Protein AF-A0A392NB81-F1 (afdb_monomer_lite)

Sequence (84 aa):
LYLYYCSAGIGVLNAARKTMARMLGNNEVAFQSAKSQFWVVDAKGLITEGRENIDPDALPFARSLKEMDRQGLREGASLAEVVR

Structure (mmCIF, N/CA/C/O backbone):
data_AF-A0A392NB81-F1
#
_entry.id   AF-A0A392NB81-F1
#
loop_
_atom_site.group_PDB
_atom_site.id
_atom_site.type_symbol
_atom_site.label_atom_id
_atom_site.label_alt_id
_atom_site.label_comp_id
_atom_site.label_asym_id
_atom_site.label_entity_id
_atom_site.label_seq_id
_atom_site.pdbx_PDB_ins_code
_atom_site.Cartn_x
_atom_site.Cartn_y
_atom_site.Cartn_z
_atom_site.occupancy
_atom_site.B_iso_or_equiv
_atom_site.auth_seq_id
_atom_site.auth_comp_id
_atom_site.auth_asym_id
_atom_site.auth_atom_id
_atom_site.pdbx_PDB_model_num
ATOM 1 N N . LEU A 1 1 ? 4.424 -15.560 16.434 1.00 36.03 1 LEU A N 1
ATOM 2 C CA . LEU A 1 1 ? 3.714 -16.120 15.264 1.00 36.03 1 LEU A CA 1
ATOM 3 C C . LEU A 1 1 ? 3.360 -14.948 14.345 1.00 36.03 1 LEU A C 1
ATOM 5 O O . LEU A 1 1 ? 2.248 -14.441 14.385 1.00 36.03 1 LEU A O 1
ATOM 9 N N . TYR A 1 2 ? 4.363 -14.414 13.642 1.00 40.56 2 TYR A N 1
ATOM 10 C CA . TYR A 1 2 ? 4.192 -13.270 12.746 1.00 40.56 2 TYR A CA 1
ATOM 11 C C . TYR A 1 2 ? 3.599 -13.805 11.448 1.00 40.56 2 TYR A C 1
ATOM 13 O O . TYR A 1 2 ? 4.261 -14.524 10.705 1.00 40.56 2 TYR A O 1
ATOM 21 N N . LEU A 1 3 ? 2.304 -13.559 11.267 1.00 45.12 3 LEU A N 1
ATOM 22 C CA . LEU A 1 3 ? 1.557 -13.934 10.078 1.00 45.12 3 LEU A CA 1
ATOM 23 C C . LEU A 1 3 ? 2.270 -13.370 8.846 1.00 45.12 3 LEU A C 1
ATOM 25 O O . LEU A 1 3 ? 2.377 -12.156 8.701 1.00 45.12 3 LEU A O 1
ATOM 29 N N . TYR A 1 4 ? 2.742 -14.276 7.989 1.00 50.69 4 TYR A N 1
ATOM 30 C CA . TYR A 1 4 ? 3.122 -14.007 6.608 1.00 50.69 4 TYR A CA 1
ATOM 31 C C . TYR A 1 4 ? 1.973 -13.249 5.937 1.00 50.69 4 TYR A C 1
ATOM 33 O O . TYR A 1 4 ? 0.958 -13.843 5.567 1.00 50.69 4 TYR A O 1
ATOM 41 N N . TYR A 1 5 ? 2.112 -11.933 5.806 1.00 55.12 5 TYR A N 1
ATOM 42 C CA . TYR A 1 5 ? 1.251 -11.162 4.927 1.00 55.12 5 TYR A CA 1
ATOM 43 C C . TYR A 1 5 ? 1.489 -11.668 3.502 1.00 55.12 5 TYR A C 1
ATOM 45 O O . TYR A 1 5 ? 2.631 -11.822 3.080 1.00 55.12 5 TYR A O 1
ATOM 53 N N . CYS A 1 6 ? 0.418 -12.043 2.799 1.00 61.44 6 CYS A N 1
ATOM 54 C CA . CYS A 1 6 ? 0.459 -12.768 1.526 1.00 61.44 6 CYS A CA 1
ATOM 55 C C . CYS A 1 6 ? 1.498 -12.203 0.537 1.00 61.44 6 CYS A C 1
ATOM 57 O O . CYS A 1 6 ? 1.246 -11.188 -0.119 1.00 61.44 6 CYS A O 1
ATOM 59 N N . SER A 1 7 ? 2.610 -12.924 0.347 1.00 69.69 7 SER A N 1
ATOM 60 C CA . SER A 1 7 ? 3.667 -12.601 -0.627 1.00 69.69 7 SER A CA 1
ATOM 61 C C . SER A 1 7 ? 3.123 -12.388 -2.046 1.00 69.69 7 SER A C 1
ATOM 63 O O . SER A 1 7 ? 3.663 -11.593 -2.815 1.00 69.69 7 SER A O 1
ATOM 65 N N . ALA A 1 8 ? 2.005 -13.037 -2.384 1.00 82.50 8 ALA A N 1
ATOM 66 C CA . ALA A 1 8 ? 1.336 -12.888 -3.670 1.00 82.50 8 ALA A CA 1
ATOM 67 C C . ALA A 1 8 ? 0.758 -11.477 -3.898 1.00 82.50 8 ALA A C 1
ATOM 69 O O . ALA A 1 8 ? 0.973 -10.901 -4.963 1.00 82.50 8 ALA A O 1
ATOM 70 N N . GLY A 1 9 ? 0.059 -10.897 -2.914 1.00 86.31 9 GLY A N 1
ATOM 71 C CA . GLY A 1 9 ? -0.592 -9.588 -3.069 1.00 86.31 9 GLY A CA 1
ATOM 72 C C . GLY A 1 9 ? 0.425 -8.462 -3.262 1.00 86.31 9 GLY A C 1
ATOM 73 O O . GLY A 1 9 ? 0.316 -7.660 -4.189 1.00 86.31 9 GLY A O 1
ATOM 74 N N . ILE A 1 10 ? 1.476 -8.472 -2.443 1.00 87.75 10 ILE A N 1
ATOM 75 C CA . ILE A 1 10 ? 2.603 -7.540 -2.546 1.00 87.75 10 ILE A CA 1
ATOM 76 C C . ILE A 1 10 ? 3.401 -7.759 -3.840 1.00 87.75 10 ILE A C 1
ATOM 78 O O . ILE A 1 10 ? 3.817 -6.791 -4.480 1.00 87.75 10 ILE A O 1
ATOM 82 N N . GLY A 1 11 ? 3.577 -9.010 -4.277 1.00 89.62 11 GLY A N 1
ATOM 83 C CA . GLY A 1 11 ? 4.213 -9.334 -5.556 1.00 89.62 11 GLY A CA 1
ATOM 84 C C . GLY A 1 11 ? 3.472 -8.729 -6.753 1.00 89.62 11 GLY A C 1
ATOM 85 O O . GLY A 1 11 ? 4.089 -8.063 -7.589 1.00 89.62 11 GLY A O 1
ATOM 86 N N . VAL A 1 12 ? 2.145 -8.891 -6.805 1.00 91.69 12 VAL A N 1
ATOM 87 C CA . VAL A 1 12 ? 1.288 -8.288 -7.842 1.00 91.69 12 VAL A CA 1
ATOM 88 C C . VAL A 1 12 ? 1.348 -6.761 -7.781 1.00 91.69 12 VAL A C 1
ATOM 90 O O . VAL A 1 12 ? 1.534 -6.118 -8.814 1.00 91.69 12 VAL A O 1
ATOM 93 N N . LEU A 1 13 ? 1.266 -6.177 -6.584 1.00 91.38 13 LEU A N 1
ATOM 94 C CA . LEU A 1 13 ? 1.357 -4.732 -6.378 1.00 91.38 13 LEU A CA 1
ATOM 95 C C . LEU A 1 13 ? 2.686 -4.156 -6.895 1.00 91.38 13 LEU A C 1
ATOM 97 O O . LEU A 1 13 ? 2.709 -3.161 -7.623 1.00 91.38 13 LEU A O 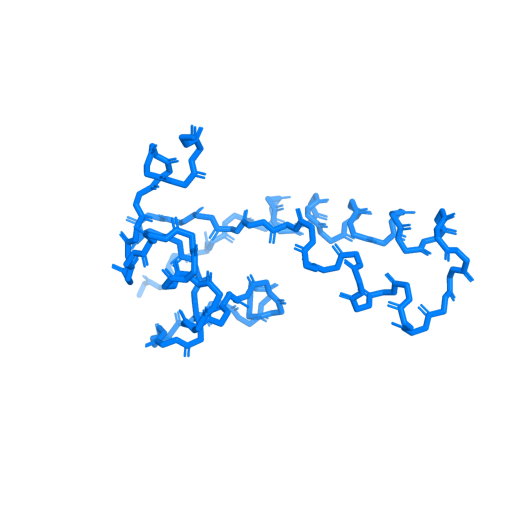1
ATOM 101 N N . ASN A 1 14 ? 3.804 -4.811 -6.582 1.00 90.12 14 ASN A N 1
ATOM 102 C CA . ASN A 1 14 ? 5.120 -4.403 -7.063 1.00 90.12 14 ASN A CA 1
ATOM 103 C C . ASN A 1 14 ? 5.264 -4.546 -8.582 1.00 90.12 14 ASN A C 1
ATOM 105 O O . ASN A 1 14 ? 5.849 -3.668 -9.225 1.00 90.12 14 ASN A O 1
ATOM 109 N N . ALA A 1 15 ? 4.712 -5.610 -9.172 1.00 92.69 15 ALA A N 1
ATOM 110 C CA . ALA A 1 15 ? 4.685 -5.782 -10.620 1.00 92.69 15 ALA A CA 1
ATOM 111 C C . ALA A 1 15 ? 3.858 -4.679 -11.304 1.00 92.69 15 ALA A C 1
ATOM 113 O O . ALA A 1 15 ? 4.328 -4.076 -12.270 1.00 92.69 15 ALA A O 1
ATOM 114 N N . ALA A 1 16 ? 2.676 -4.356 -10.769 1.00 93.38 16 ALA A N 1
ATOM 115 C CA . ALA A 1 16 ? 1.816 -3.290 -11.277 1.00 93.38 16 ALA A CA 1
ATOM 116 C C . ALA A 1 16 ? 2.510 -1.921 -11.211 1.00 93.38 16 ALA A C 1
ATOM 118 O O . ALA A 1 16 ? 2.595 -1.224 -12.224 1.00 93.38 16 ALA A O 1
ATOM 119 N N . ARG A 1 17 ? 3.101 -1.572 -10.059 1.00 91.56 17 ARG A N 1
ATOM 120 C CA . ARG A 1 17 ? 3.887 -0.339 -9.886 1.00 91.56 17 ARG A CA 1
ATOM 121 C C . ARG A 1 17 ? 5.031 -0.246 -10.894 1.00 91.56 17 ARG A C 1
ATOM 123 O O . ARG A 1 17 ? 5.215 0.796 -11.517 1.00 91.56 17 ARG A O 1
ATOM 130 N N . LYS A 1 18 ? 5.794 -1.328 -11.078 1.00 91.94 18 LYS A N 1
ATOM 131 C CA . LYS A 1 18 ? 6.920 -1.365 -12.023 1.00 91.94 18 LYS A CA 1
ATOM 132 C C . LYS A 1 18 ? 6.457 -1.188 -13.470 1.00 91.94 18 LYS A C 1
ATOM 134 O O . LYS A 1 18 ? 7.111 -0.484 -14.235 1.00 91.94 18 LYS A O 1
ATOM 139 N N . THR A 1 19 ? 5.339 -1.802 -13.846 1.00 94.94 19 THR A N 1
ATOM 140 C CA . THR A 1 19 ? 4.738 -1.634 -15.176 1.00 94.94 19 THR A CA 1
ATOM 141 C C . THR A 1 19 ? 4.273 -0.198 -15.395 1.00 94.94 19 THR A C 1
ATOM 143 O O . THR A 1 19 ? 4.620 0.401 -16.408 1.00 94.94 19 THR A O 1
ATOM 146 N N . MET A 1 20 ? 3.578 0.392 -14.422 1.00 93.25 20 MET A N 1
ATOM 147 C CA . MET A 1 20 ? 3.131 1.782 -14.496 1.00 93.25 20 MET A CA 1
ATOM 148 C C . MET A 1 20 ? 4.310 2.754 -14.620 1.00 93.25 20 MET A C 1
ATOM 150 O O . MET A 1 20 ? 4.311 3.606 -15.503 1.00 93.25 20 MET A O 1
ATOM 154 N N . ALA A 1 21 ? 5.357 2.586 -13.808 1.00 92.38 21 ALA A N 1
ATOM 155 C CA . ALA A 1 21 ? 6.557 3.415 -13.894 1.00 92.38 21 ALA A CA 1
ATOM 156 C C . ALA A 1 21 ? 7.214 3.341 -15.283 1.00 92.38 21 ALA A C 1
ATOM 158 O O . ALA A 1 21 ? 7.648 4.360 -15.818 1.00 92.38 21 ALA A O 1
ATOM 159 N N . ARG A 1 22 ? 7.231 2.155 -15.909 1.00 93.38 22 ARG A N 1
ATOM 160 C CA . ARG A 1 22 ? 7.726 1.978 -17.284 1.00 93.38 22 ARG A CA 1
ATOM 161 C C . ARG A 1 22 ? 6.876 2.724 -18.309 1.00 93.38 22 ARG A C 1
ATOM 163 O O . ARG A 1 22 ? 7.438 3.372 -19.185 1.00 93.38 22 ARG A O 1
ATOM 170 N N . MET A 1 23 ? 5.551 2.665 -18.182 1.00 93.25 23 MET A N 1
ATOM 171 C CA . MET A 1 23 ? 4.628 3.387 -19.067 1.00 93.25 23 MET A CA 1
ATOM 172 C C . MET A 1 23 ? 4.765 4.910 -18.938 1.00 93.25 23 MET A C 1
ATOM 174 O O . MET A 1 23 ? 4.555 5.626 -19.910 1.00 93.25 23 MET A O 1
ATOM 178 N N . LEU A 1 24 ? 5.162 5.400 -17.762 1.00 90.38 24 LEU A N 1
ATOM 179 C CA . LEU A 1 24 ? 5.323 6.825 -17.459 1.00 90.38 24 LEU A CA 1
ATOM 180 C C . LEU A 1 24 ? 6.748 7.363 -17.717 1.00 90.38 24 LEU A C 1
ATOM 182 O O . LEU A 1 24 ? 7.088 8.452 -17.261 1.00 90.38 24 LEU A O 1
ATOM 186 N N . GLY A 1 25 ? 7.590 6.622 -18.447 1.00 91.44 25 GLY A N 1
ATOM 187 C CA . GLY A 1 25 ? 8.923 7.082 -18.867 1.00 91.44 25 GLY A CA 1
ATOM 188 C C . GLY A 1 25 ? 10.101 6.502 -18.079 1.00 91.44 25 GLY A C 1
ATOM 189 O O . GLY A 1 25 ? 11.238 6.900 -18.317 1.00 91.44 25 GLY A O 1
ATOM 190 N N . ASN A 1 26 ? 9.854 5.543 -17.177 1.00 90.50 26 ASN A N 1
ATOM 191 C CA . ASN A 1 26 ? 10.867 4.706 -16.520 1.00 90.50 26 ASN A CA 1
ATOM 192 C C . ASN A 1 26 ? 11.987 5.482 -15.790 1.00 90.50 26 ASN A C 1
ATOM 194 O O . ASN A 1 26 ? 13.139 5.053 -15.779 1.00 90.50 26 ASN A O 1
ATOM 198 N N . ASN A 1 27 ? 11.654 6.622 -15.184 1.00 91.06 27 ASN A N 1
ATOM 199 C CA . ASN A 1 27 ? 12.566 7.424 -14.367 1.00 91.06 27 ASN A CA 1
ATOM 200 C C . ASN A 1 27 ? 12.130 7.429 -12.890 1.00 91.06 27 ASN A C 1
ATOM 202 O O . ASN A 1 27 ? 11.035 6.977 -12.557 1.00 91.06 27 ASN A O 1
ATOM 206 N N . GLU A 1 28 ? 12.983 7.939 -11.999 1.00 87.12 28 GLU A N 1
ATOM 207 C CA . GLU A 1 28 ? 12.714 7.942 -10.553 1.00 87.12 28 GLU A CA 1
ATOM 208 C C . GLU A 1 28 ? 11.406 8.668 -10.204 1.00 87.12 28 GLU A C 1
ATOM 210 O O . GLU A 1 28 ? 10.610 8.173 -9.410 1.00 87.12 28 GLU A O 1
ATOM 215 N N . VAL A 1 29 ? 11.126 9.794 -10.867 1.00 89.25 29 VAL A N 1
ATOM 216 C CA . VAL A 1 29 ? 9.881 10.549 -10.668 1.00 89.25 29 VAL A CA 1
ATOM 217 C C . VAL A 1 29 ? 8.669 9.686 -11.023 1.00 89.25 29 VAL A C 1
ATOM 219 O O . VAL A 1 29 ? 7.737 9.591 -10.231 1.00 89.25 29 VAL A O 1
ATOM 222 N N . ALA A 1 30 ? 8.705 8.981 -12.155 1.00 88.88 30 ALA A N 1
ATOM 223 C CA . ALA A 1 30 ? 7.656 8.054 -12.569 1.00 88.88 30 ALA A CA 1
ATOM 224 C C . ALA A 1 30 ? 7.463 6.904 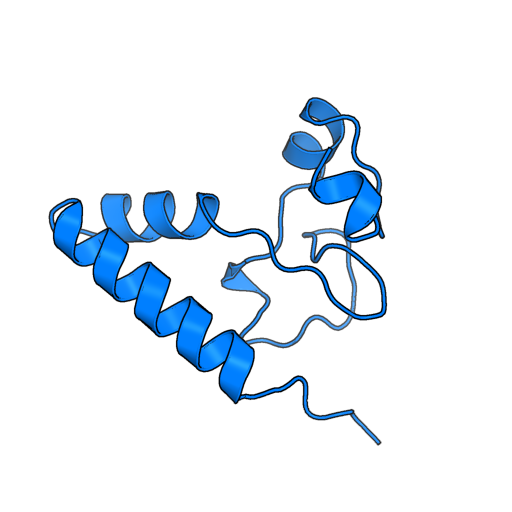-11.566 1.00 88.88 30 ALA A C 1
ATOM 226 O O . ALA A 1 30 ? 6.329 6.510 -11.292 1.00 88.88 30 ALA A O 1
ATOM 227 N N . PHE A 1 31 ? 8.547 6.388 -10.978 1.00 83.38 31 PHE A N 1
ATOM 228 C CA . PHE A 1 31 ? 8.477 5.367 -9.931 1.00 83.38 31 PHE A CA 1
ATOM 229 C C . PHE A 1 31 ? 7.810 5.879 -8.649 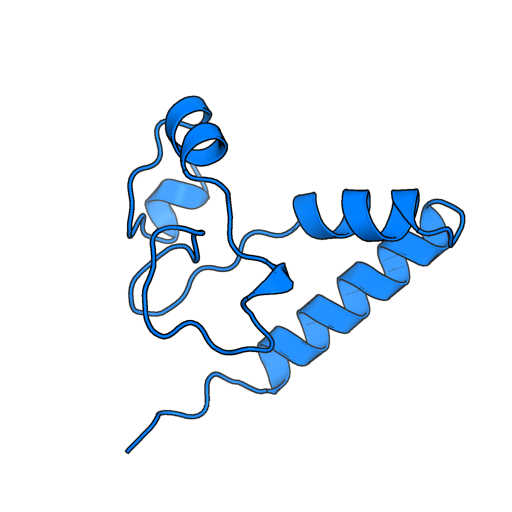1.00 83.38 31 PHE A C 1
ATOM 231 O O . PHE A 1 31 ? 6.957 5.180 -8.091 1.00 83.38 31 PHE A O 1
ATOM 238 N N . GLN A 1 32 ? 8.151 7.092 -8.209 1.00 84.69 32 GLN A N 1
ATOM 239 C CA . GLN A 1 32 ? 7.537 7.716 -7.035 1.00 84.69 32 GLN A CA 1
ATOM 240 C C . GLN A 1 32 ? 6.068 8.075 -7.284 1.00 84.69 32 GLN A C 1
ATOM 242 O O . GLN A 1 32 ? 5.211 7.799 -6.447 1.00 84.69 32 GLN A O 1
ATOM 247 N N . SER A 1 33 ? 5.737 8.616 -8.458 1.00 85.06 33 SER A N 1
ATOM 248 C CA . SER A 1 33 ? 4.352 8.934 -8.820 1.00 85.06 33 SER A CA 1
ATOM 249 C C . SER A 1 33 ? 3.476 7.687 -8.956 1.00 85.06 33 SER A C 1
ATOM 251 O O . SER A 1 33 ? 2.316 7.719 -8.542 1.00 85.06 33 SER A O 1
ATOM 253 N N . ALA A 1 34 ? 4.022 6.583 -9.483 1.00 86.62 34 ALA A N 1
ATOM 254 C CA . ALA A 1 34 ? 3.304 5.316 -9.605 1.00 86.62 34 ALA A CA 1
ATOM 255 C C . ALA A 1 34 ? 2.939 4.730 -8.236 1.00 86.62 34 ALA A C 1
ATOM 257 O O . ALA A 1 34 ? 1.837 4.218 -8.065 1.00 86.62 34 ALA A O 1
ATOM 258 N N . LYS A 1 35 ? 3.830 4.839 -7.241 1.00 84.06 35 LYS A N 1
ATOM 259 C CA . LYS A 1 35 ? 3.575 4.396 -5.861 1.00 84.06 35 LYS A CA 1
ATOM 260 C C . LYS A 1 35 ? 2.307 5.034 -5.279 1.00 84.06 35 LYS A C 1
ATOM 262 O O . LYS A 1 35 ? 1.485 4.323 -4.713 1.00 84.06 35 LYS A O 1
ATOM 267 N N . SER A 1 36 ? 2.121 6.339 -5.479 1.00 84.56 36 SER A N 1
ATOM 268 C CA . SER A 1 36 ? 0.977 7.099 -4.951 1.00 84.56 36 SER A CA 1
ATOM 269 C C . SER A 1 36 ? -0.379 6.719 -5.559 1.00 84.56 36 SER A C 1
ATOM 271 O O . SER A 1 36 ? -1.405 7.177 -5.065 1.00 84.56 36 SER A O 1
ATOM 273 N N . GLN A 1 37 ? -0.401 5.898 -6.616 1.00 89.38 37 GLN A N 1
ATOM 274 C CA . GLN A 1 37 ? -1.639 5.399 -7.225 1.00 89.38 37 GLN A CA 1
ATOM 275 C C . GLN A 1 37 ? -2.209 4.175 -6.502 1.00 89.38 37 GLN A C 1
ATOM 277 O O . GLN A 1 37 ? -3.335 3.770 -6.782 1.00 89.38 37 GLN A O 1
ATOM 282 N N . PHE A 1 38 ? -1.452 3.568 -5.586 1.00 92.12 38 PHE A N 1
ATOM 283 C CA . PHE A 1 38 ? -1.857 2.347 -4.902 1.00 92.12 38 PHE A CA 1
ATOM 284 C C . PHE A 1 38 ? -2.132 2.599 -3.423 1.00 92.12 38 PHE A C 1
ATOM 286 O O . PHE A 1 38 ? -1.354 3.250 -2.728 1.00 92.12 38 PHE A O 1
ATOM 293 N N . TRP A 1 39 ? -3.233 2.027 -2.944 1.00 93.38 39 TRP A N 1
ATOM 294 C CA . TRP A 1 39 ? -3.646 2.051 -1.547 1.00 93.38 39 TRP A CA 1
ATOM 295 C C . TRP A 1 39 ? -3.703 0.611 -1.047 1.00 93.38 39 TRP A C 1
ATOM 297 O O . TRP A 1 39 ? -4.303 -0.243 -1.699 1.00 93.38 39 TRP A O 1
ATOM 307 N N . VAL A 1 40 ? -3.060 0.330 0.087 1.00 93.31 40 VAL A N 1
ATOM 308 C CA . VAL A 1 40 ? -2.977 -1.028 0.639 1.00 93.31 40 VAL A CA 1
ATOM 309 C C . VAL A 1 40 ? -3.775 -1.088 1.928 1.00 93.31 40 VAL A C 1
ATOM 311 O O . VAL A 1 40 ? -3.446 -0.411 2.899 1.00 93.31 40 VAL A O 1
ATOM 314 N N . VAL A 1 41 ? -4.825 -1.902 1.924 1.00 93.12 41 VAL A N 1
ATOM 315 C CA . VAL A 1 41 ? -5.661 -2.166 3.095 1.00 93.12 41 VAL A CA 1
ATOM 316 C C . VAL A 1 41 ? -5.414 -3.589 3.553 1.00 93.12 41 VAL A C 1
ATOM 318 O O . VAL A 1 41 ? -5.330 -4.523 2.758 1.00 93.12 41 VAL A O 1
ATOM 321 N N . ASP A 1 42 ?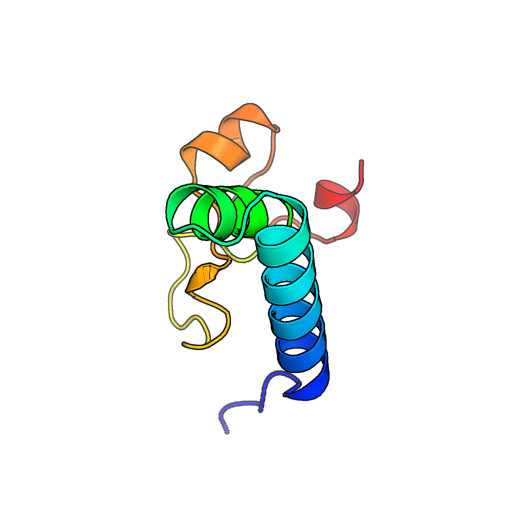 -5.292 -3.724 4.858 1.00 90.31 42 ASP A N 1
ATOM 322 C CA . ASP A 1 42 ? -4.880 -4.926 5.542 1.00 90.31 42 ASP A CA 1
ATOM 323 C C . ASP A 1 42 ? -5.928 -5.246 6.646 1.00 90.31 42 ASP A C 1
ATOM 325 O O . ASP A 1 42 ? -6.868 -4.485 6.871 1.00 90.31 42 ASP A O 1
ATOM 329 N N . ALA A 1 43 ? -5.819 -6.382 7.338 1.00 89.19 43 ALA A N 1
ATOM 330 C CA . ALA A 1 43 ? -6.727 -6.805 8.409 1.00 89.19 43 ALA A CA 1
ATOM 331 C C . ALA A 1 43 ? -6.907 -5.798 9.568 1.00 89.19 43 ALA A C 1
ATOM 333 O O . ALA A 1 43 ? -7.898 -5.889 10.287 1.00 89.19 43 ALA A O 1
ATOM 334 N N . LYS A 1 44 ? -5.980 -4.853 9.771 1.00 90.44 44 LYS A N 1
ATOM 335 C CA . LYS A 1 44 ? -6.112 -3.744 10.733 1.00 90.44 44 LYS A CA 1
ATOM 336 C C . LYS A 1 44 ? -6.449 -2.401 10.062 1.00 90.44 44 LYS A C 1
ATOM 338 O O . LYS A 1 44 ? -6.397 -1.370 10.725 1.00 90.44 44 LYS A O 1
ATOM 343 N N . GLY A 1 45 ? -6.786 -2.403 8.774 1.00 93.94 45 GLY A N 1
ATOM 344 C CA . GLY A 1 45 ? -7.167 -1.222 8.002 1.00 93.94 45 GLY A CA 1
ATOM 345 C C . GLY A 1 45 ? -6.082 -0.742 7.039 1.00 93.94 45 GLY A C 1
ATOM 346 O O . GLY A 1 45 ? -5.102 -1.440 6.765 1.00 93.94 45 GLY A O 1
ATOM 347 N N . LEU A 1 46 ? -6.294 0.450 6.484 1.00 95.12 46 LEU A N 1
ATOM 348 C CA . LEU A 1 46 ? -5.365 1.126 5.583 1.00 95.12 46 LEU A CA 1
ATOM 349 C C . LEU A 1 46 ? -3.961 1.213 6.204 1.00 95.12 46 LEU A C 1
ATOM 351 O O . LEU A 1 46 ? -3.815 1.489 7.394 1.00 95.12 46 LEU A O 1
ATOM 355 N N . ILE A 1 47 ? -2.926 0.970 5.399 1.00 94.44 47 ILE A N 1
ATOM 356 C CA . ILE A 1 47 ? -1.531 1.140 5.811 1.00 94.44 47 ILE A CA 1
ATOM 357 C C . ILE A 1 47 ? -1.145 2.618 5.700 1.00 94.44 47 ILE A C 1
ATOM 359 O O . ILE A 1 47 ? -1.271 3.236 4.639 1.00 94.44 47 ILE A O 1
ATOM 363 N N . THR A 1 48 ? -0.634 3.173 6.795 1.00 95.00 48 THR A N 1
ATOM 364 C CA . THR A 1 48 ? -0.329 4.601 6.945 1.00 95.00 48 THR A CA 1
ATOM 365 C C . THR A 1 48 ? 1.049 4.791 7.577 1.00 95.00 48 THR A C 1
ATOM 367 O O . THR A 1 48 ? 1.616 3.856 8.139 1.00 95.00 48 THR A O 1
ATOM 370 N N . GLU A 1 49 ? 1.589 6.006 7.508 1.00 93.25 49 GLU A N 1
ATOM 371 C CA . GLU A 1 49 ? 2.841 6.375 8.187 1.00 93.25 49 GLU A CA 1
ATOM 372 C C . GLU A 1 49 ? 2.728 6.371 9.722 1.00 93.25 49 GLU A C 1
ATOM 374 O O . GLU A 1 49 ? 3.741 6.265 10.408 1.00 93.25 49 GLU A O 1
ATOM 379 N N . GLY A 1 50 ? 1.513 6.486 10.271 1.00 89.88 50 GLY A N 1
ATOM 380 C CA . GLY A 1 50 ? 1.274 6.499 11.718 1.00 89.88 50 GLY A CA 1
ATOM 381 C C . GLY A 1 50 ? 1.250 5.110 12.356 1.00 89.88 50 GLY A C 1
ATOM 382 O O . GLY A 1 50 ? 1.134 4.993 13.576 1.00 89.88 50 GLY A O 1
ATOM 383 N N . ARG A 1 51 ? 1.333 4.051 11.547 1.00 91.00 51 ARG A N 1
ATOM 384 C CA . ARG A 1 51 ? 1.149 2.680 12.003 1.00 91.00 51 ARG A CA 1
ATOM 385 C C . ARG A 1 51 ? 2.464 2.025 12.414 1.00 91.00 51 ARG A C 1
ATOM 387 O O . ARG A 1 51 ? 3.458 2.053 11.696 1.00 91.00 51 ARG A O 1
ATOM 394 N N . GLU A 1 52 ? 2.442 1.345 13.554 1.00 88.25 52 GLU A N 1
ATOM 395 C CA . GLU A 1 52 ? 3.566 0.529 14.012 1.00 88.25 52 GLU A CA 1
ATOM 396 C C . GLU A 1 52 ? 3.560 -0.870 13.372 1.00 88.25 52 GLU A C 1
ATOM 398 O O . GLU A 1 52 ? 2.505 -1.426 13.047 1.00 88.25 52 GLU A O 1
ATOM 403 N N . ASN A 1 53 ? 4.743 -1.489 13.276 1.00 84.81 53 ASN A N 1
ATOM 404 C CA . ASN A 1 53 ? 4.927 -2.881 12.838 1.00 84.81 53 ASN A CA 1
ATOM 405 C C . ASN A 1 53 ? 4.357 -3.180 11.436 1.00 84.81 53 ASN A C 1
ATOM 407 O O . ASN A 1 53 ? 3.672 -4.187 11.234 1.00 84.81 53 ASN A O 1
ATOM 411 N N . ILE A 1 54 ? 4.618 -2.290 10.477 1.00 86.12 54 ILE A N 1
ATOM 412 C CA . ILE A 1 54 ? 4.278 -2.485 9.063 1.00 86.12 54 ILE A CA 1
ATOM 413 C C . 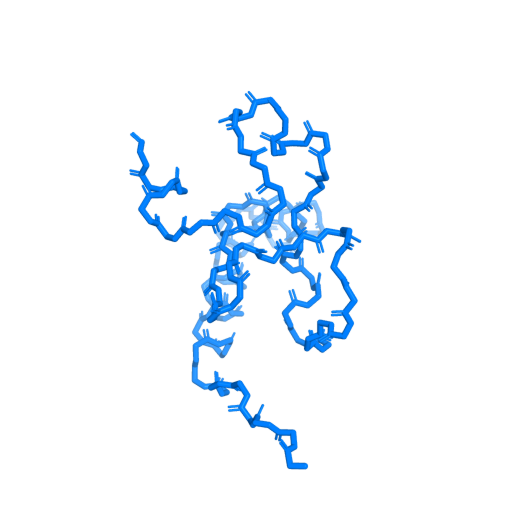ILE A 1 54 ? 5.266 -3.481 8.444 1.00 86.12 54 ILE A C 1
ATOM 415 O O . ILE A 1 54 ? 6.463 -3.432 8.729 1.00 86.12 54 ILE A O 1
ATOM 419 N N . ASP A 1 55 ? 4.766 -4.369 7.585 1.00 81.81 55 ASP A N 1
ATOM 420 C CA . ASP A 1 55 ? 5.614 -5.234 6.764 1.00 81.81 55 ASP A CA 1
ATOM 421 C C . ASP A 1 55 ? 6.588 -4.376 5.922 1.00 81.81 55 ASP A C 1
ATOM 423 O O . ASP A 1 55 ? 6.134 -3.440 5.251 1.00 81.81 55 ASP A O 1
ATOM 427 N N . PRO A 1 56 ? 7.906 -4.656 5.927 1.00 85.94 56 PRO A N 1
ATOM 428 C CA . PRO A 1 56 ? 8.882 -3.890 5.154 1.00 85.94 56 PRO A CA 1
ATOM 429 C C . PRO A 1 56 ? 8.542 -3.750 3.666 1.00 85.94 56 PRO A C 1
ATOM 431 O O . PRO A 1 56 ? 8.818 -2.702 3.085 1.00 85.94 56 PRO A O 1
ATOM 434 N N . ASP A 1 57 ? 7.903 -4.750 3.053 1.00 85.00 57 ASP A N 1
ATOM 435 C CA . ASP A 1 57 ? 7.533 -4.702 1.636 1.00 85.00 57 ASP A CA 1
ATOM 436 C C . ASP A 1 57 ? 6.264 -3.872 1.380 1.00 85.00 57 ASP A C 1
ATOM 438 O O . ASP A 1 57 ? 6.031 -3.400 0.261 1.00 85.00 57 ASP A O 1
ATOM 442 N N . ALA A 1 58 ? 5.443 -3.668 2.413 1.00 86.88 58 ALA A N 1
ATOM 443 C CA . ALA A 1 58 ? 4.264 -2.809 2.372 1.00 86.88 58 ALA A CA 1
ATOM 444 C C . ALA A 1 58 ? 4.574 -1.363 2.788 1.00 86.88 58 ALA A C 1
ATOM 446 O O . ALA A 1 58 ? 3.833 -0.453 2.417 1.00 86.88 58 ALA A O 1
ATOM 447 N N . LEU A 1 59 ? 5.679 -1.135 3.508 1.00 89.69 59 LEU A N 1
ATOM 448 C CA . LEU A 1 59 ? 6.120 0.184 3.965 1.00 89.69 59 LEU A CA 1
ATOM 449 C C . LEU A 1 59 ? 6.208 1.221 2.830 1.00 89.69 59 LEU A C 1
ATOM 451 O O . LEU A 1 59 ? 5.748 2.348 3.026 1.00 89.69 59 LEU A O 1
ATOM 455 N N . PRO A 1 60 ? 6.690 0.887 1.612 1.00 89.62 60 PRO A N 1
ATOM 456 C CA . PRO A 1 60 ? 6.650 1.820 0.501 1.00 89.62 60 PRO A CA 1
ATOM 457 C C . PRO A 1 60 ? 5.237 2.264 0.130 1.00 89.62 60 PRO A C 1
ATOM 459 O O . PRO A 1 60 ? 5.119 3.268 -0.536 1.00 89.62 60 PRO A O 1
ATOM 462 N N . PHE A 1 61 ? 4.163 1.599 0.526 1.00 91.06 61 PHE A N 1
ATOM 463 C CA . PHE A 1 61 ? 2.798 1.981 0.150 1.00 91.06 61 PHE A CA 1
ATOM 464 C C . PHE A 1 61 ? 2.018 2.652 1.287 1.00 91.06 61 PHE A C 1
ATOM 466 O O . PHE A 1 61 ? 0.840 2.965 1.118 1.00 91.06 61 PHE A O 1
ATOM 473 N N . ALA A 1 62 ? 2.673 2.910 2.422 1.00 93.50 62 ALA A N 1
ATOM 474 C CA . ALA A 1 62 ? 2.090 3.649 3.531 1.00 93.50 62 ALA A CA 1
ATOM 475 C C . ALA A 1 62 ? 1.656 5.058 3.093 1.00 93.50 62 ALA A C 1
ATOM 477 O O . ALA A 1 62 ? 2.411 5.789 2.445 1.00 93.50 62 ALA A O 1
ATOM 478 N N . ARG A 1 63 ? 0.415 5.425 3.429 1.00 94.12 63 ARG A N 1
ATOM 479 C CA . ARG A 1 63 ? -0.161 6.740 3.119 1.00 94.12 63 ARG A CA 1
ATOM 480 C C . ARG A 1 63 ? 0.159 7.744 4.217 1.00 94.12 63 ARG A C 1
ATOM 482 O O . ARG A 1 63 ? 0.131 7.414 5.402 1.00 94.12 63 ARG A O 1
ATOM 489 N N . SER A 1 64 ? 0.427 8.982 3.815 1.00 93.31 64 SER A N 1
ATOM 490 C CA . SER A 1 64 ? 0.651 10.053 4.783 1.00 93.31 64 SER A CA 1
ATOM 491 C C . SER A 1 64 ? -0.647 10.416 5.498 1.00 93.31 64 SER A C 1
ATOM 493 O O . SER A 1 64 ? -1.709 10.494 4.873 1.00 93.31 64 SER A O 1
ATOM 495 N N . LEU A 1 65 ? -0.556 10.714 6.794 1.00 92.62 65 LEU A N 1
ATOM 496 C CA . LEU A 1 65 ? -1.721 11.098 7.600 1.00 92.62 65 LEU A CA 1
ATOM 497 C C . LEU A 1 65 ? -2.411 12.350 7.028 1.00 92.62 65 LEU A C 1
ATOM 499 O O . LEU A 1 65 ? -3.626 12.386 6.872 1.00 92.62 65 LEU A O 1
ATOM 503 N N . LYS A 1 66 ? -1.624 13.325 6.557 1.00 92.88 66 LYS A N 1
ATOM 504 C CA . LYS A 1 66 ? -2.134 14.544 5.903 1.00 92.88 66 LYS A CA 1
ATOM 505 C C . LYS A 1 66 ? -2.936 14.262 4.629 1.00 92.88 66 LYS A C 1
ATOM 507 O O . LYS A 1 66 ? -3.792 15.047 4.223 1.00 92.88 66 LYS A O 1
ATOM 512 N N . GLU A 1 67 ? -2.594 13.210 3.896 1.00 91.75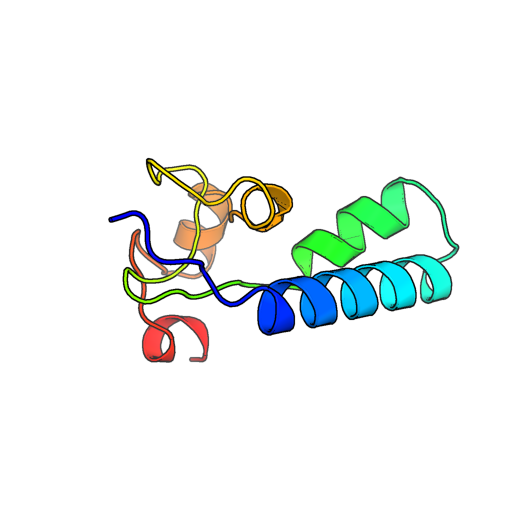 67 GLU A N 1
ATOM 513 C CA . GLU A 1 67 ? -3.362 12.803 2.723 1.00 91.75 67 GLU A CA 1
ATOM 514 C C . GLU A 1 67 ? -4.670 12.127 3.110 1.00 91.75 67 GLU A C 1
ATOM 516 O O . GLU A 1 67 ? -5.688 12.404 2.484 1.00 91.75 67 GLU A O 1
ATOM 521 N N . MET A 1 68 ? -4.657 11.316 4.162 1.00 93.06 68 MET A N 1
ATOM 522 C CA . MET A 1 68 ? -5.867 10.695 4.687 1.00 93.06 68 MET A CA 1
ATOM 523 C C . MET A 1 68 ? -6.862 11.732 5.195 1.00 93.06 68 MET A C 1
ATOM 525 O O . MET A 1 68 ? -8.020 11.690 4.786 1.00 93.06 68 MET A O 1
ATOM 529 N N . ASP A 1 69 ? -6.396 12.722 5.958 1.00 92.25 69 ASP A N 1
ATOM 530 C CA . ASP A 1 69 ? -7.239 13.812 6.455 1.00 92.25 69 ASP A CA 1
ATOM 531 C C . ASP A 1 69 ? -7.944 14.549 5.306 1.00 92.25 69 ASP A C 1
ATOM 533 O O . ASP A 1 69 ? -9.139 14.835 5.369 1.00 92.25 69 ASP A O 1
ATOM 537 N N . ARG A 1 70 ? -7.224 14.801 4.201 1.00 93.75 70 ARG A N 1
ATOM 538 C CA . ARG A 1 70 ? -7.785 15.434 2.992 1.00 93.75 70 ARG A CA 1
ATOM 539 C C . ARG A 1 70 ? -8.846 14.580 2.298 1.00 93.75 70 ARG A C 1
ATOM 541 O O . ARG A 1 70 ? -9.693 15.135 1.609 1.00 93.75 70 ARG A O 1
ATOM 548 N N . GLN A 1 71 ? -8.785 13.263 2.465 1.00 91.75 71 GLN A N 1
ATOM 549 C CA . GLN A 1 71 ? -9.759 12.306 1.938 1.00 91.75 71 GLN A CA 1
ATOM 550 C C . GLN A 1 71 ? -10.870 11.989 2.956 1.00 91.75 71 GLN A C 1
ATOM 552 O O . GLN A 1 71 ? -11.719 11.144 2.694 1.00 91.75 71 GLN A O 1
ATOM 557 N N . GLY A 1 72 ? -10.878 12.643 4.127 1.00 94.50 72 GLY A N 1
ATOM 558 C CA . GLY A 1 72 ? -11.826 12.349 5.205 1.00 94.50 72 GLY A CA 1
ATOM 559 C C . GLY A 1 72 ? -11.635 10.958 5.818 1.00 94.50 72 GLY A C 1
ATOM 560 O O . GLY A 1 72 ? -12.560 10.414 6.421 1.00 94.50 72 GLY A O 1
ATOM 561 N N . LEU A 1 73 ? -10.450 10.371 5.643 1.00 94.81 73 LEU A N 1
ATOM 562 C CA . LEU A 1 73 ? -10.083 9.065 6.169 1.00 94.81 73 LEU A CA 1
ATOM 563 C C . LEU A 1 73 ? -9.333 9.227 7.488 1.00 94.81 73 LEU A C 1
ATOM 565 O O . LEU A 1 73 ? -8.566 10.163 7.682 1.00 94.81 73 LEU A O 1
ATOM 569 N N . ARG A 1 74 ? -9.532 8.263 8.382 1.00 93.00 74 ARG A N 1
ATOM 570 C CA . ARG A 1 74 ? -8.871 8.180 9.689 1.00 93.00 74 ARG A CA 1
ATOM 571 C C . ARG A 1 74 ? -7.924 6.989 9.742 1.00 93.00 74 ARG A C 1
ATOM 573 O O . ARG A 1 74 ? -8.065 6.048 8.959 1.00 93.00 74 ARG A O 1
ATOM 580 N N . GLU A 1 75 ? -7.003 7.003 10.699 1.00 92.94 75 GLU A N 1
ATOM 581 C CA . GLU A 1 75 ? -6.139 5.853 10.982 1.00 92.94 75 GLU A CA 1
ATOM 582 C C . GLU A 1 75 ? -6.968 4.569 11.169 1.00 92.94 75 GLU A C 1
ATOM 584 O O . GLU A 1 75 ? -8.017 4.578 11.825 1.00 92.94 75 GLU A O 1
ATOM 589 N N . GLY A 1 76 ? -6.516 3.471 10.556 1.00 92.94 76 GLY A N 1
ATOM 590 C CA . GLY A 1 76 ? -7.242 2.198 10.572 1.00 92.94 76 GLY A CA 1
ATOM 591 C C . GLY A 1 76 ? -8.547 2.188 9.762 1.00 92.94 76 GLY A C 1
ATOM 592 O O . GLY A 1 76 ? -9.419 1.365 10.041 1.00 92.94 76 GLY A O 1
ATOM 593 N N . ALA A 1 77 ? -8.712 3.083 8.778 1.00 96.50 77 ALA A N 1
ATOM 594 C CA . ALA A 1 77 ? -9.849 3.057 7.855 1.00 96.50 77 ALA A CA 1
ATOM 595 C C . ALA A 1 77 ? -10.001 1.681 7.181 1.00 96.50 77 ALA A C 1
ATOM 597 O O . ALA A 1 77 ? -9.037 1.098 6.680 1.00 96.50 77 ALA A O 1
ATOM 598 N N . SER A 1 78 ? -11.225 1.163 7.170 1.00 96.38 78 SER A N 1
ATOM 599 C CA . SER A 1 78 ? -11.591 -0.099 6.531 1.00 96.38 78 SER A CA 1
ATOM 600 C C . SER A 1 78 ? -11.611 0.012 5.006 1.00 96.38 78 SER A C 1
ATOM 602 O O . SER A 1 78 ? -11.686 1.103 4.441 1.00 96.38 78 SER A O 1
ATOM 604 N N . LEU A 1 79 ? -11.623 -1.133 4.317 1.00 95.69 79 LEU A N 1
ATOM 605 C CA . LEU A 1 79 ? -11.738 -1.165 2.855 1.00 95.69 79 LEU A CA 1
ATOM 606 C C . LEU A 1 79 ? -12.993 -0.427 2.358 1.00 95.69 79 LEU A C 1
ATOM 608 O O . LEU A 1 79 ? -12.923 0.298 1.372 1.00 95.69 79 LEU A O 1
ATOM 612 N N . ALA A 1 80 ? -14.122 -0.579 3.055 1.00 96.31 80 ALA A N 1
ATOM 613 C CA . ALA A 1 80 ? -15.364 0.098 2.698 1.00 96.31 80 ALA A CA 1
ATOM 614 C C . ALA A 1 80 ? -15.266 1.623 2.859 1.00 96.31 80 ALA A C 1
ATOM 616 O O . ALA A 1 80 ? -15.840 2.346 2.055 1.00 96.31 80 ALA A O 1
ATOM 617 N N . GLU A 1 81 ? -14.531 2.119 3.860 1.00 96.19 81 GLU A N 1
ATOM 618 C CA . GLU A 1 81 ? -14.263 3.555 4.018 1.00 96.19 81 GLU A CA 1
ATOM 619 C C . GLU A 1 81 ? -13.343 4.081 2.903 1.00 96.19 81 GLU A C 1
ATOM 621 O O . GLU A 1 81 ? -13.567 5.182 2.413 1.00 96.19 81 GLU A O 1
ATOM 626 N N . VAL A 1 82 ? -12.352 3.291 2.471 1.00 95.12 82 VAL A N 1
ATOM 627 C CA . VAL A 1 82 ? -11.370 3.676 1.438 1.00 95.12 82 VAL A CA 1
ATOM 628 C C . VAL A 1 82 ? -11.959 3.702 0.019 1.00 95.12 82 VAL A C 1
ATOM 630 O O . VAL A 1 82 ? -11.486 4.474 -0.808 1.00 95.12 82 VAL A O 1
ATOM 633 N N . VAL A 1 83 ? -12.965 2.872 -0.284 1.00 93.00 83 VAL A N 1
ATOM 634 C CA . VAL A 1 83 ? -13.533 2.705 -1.645 1.00 93.00 83 VAL A CA 1
ATOM 635 C C . VAL A 1 83 ? -14.821 3.528 -1.868 1.00 93.00 83 VAL A C 1
ATOM 637 O O . VAL A 1 83 ? -15.519 3.335 -2.860 1.00 93.00 83 VAL A O 1
ATOM 640 N N . ARG A 1 84 ? -15.165 4.443 -0.956 1.00 83.12 84 ARG A N 1
ATOM 641 C CA . ARG A 1 84 ? -16.309 5.360 -1.129 1.00 83.12 84 ARG A CA 1
ATOM 642 C C . ARG A 1 84 ? -16.086 6.392 -2.226 1.00 83.12 84 ARG A C 1
ATOM 644 O O . ARG A 1 84 ? -17.115 6.762 -2.835 1.00 83.12 84 ARG A O 1
#

pLDDT: mean 87.55, std 11.93, range [36.03, 96.5]

Radius of gyration: 13.36 Å; chains: 1; bounding box: 29×32×34 Å

Organism: NCBI:txid97028

Foldseek 3Di:
DPDDPDPVVLVVLVVQLCVQLVVVPVDPVSSLVSLQVDWDADPQGTAAPPDPPDDPSCVSNHHYQVVCVVLVHDPSHHPVSVVD

Secondary structure (DSSP, 8-state):
------HHHHHHHHHHHHHHHHHTTSSHHHHHHHHTT---EETTEE-BTT-SS--TTTGGGPBPHHHHHHTT--TT--HHHHT-

InterPro domains:
  IPR012302 Malic enzyme, NAD-binding [PF03949] (7-84)
  IPR036291 NAD(P)-binding domain superfamily [SSF51735] (7-84)